Protein AF-A0A0M3HKV7-F1 (afdb_monomer_lite)

Structure (mmCIF, N/CA/C/O backbone):
data_AF-A0A0M3HKV7-F1
#
_entry.id   AF-A0A0M3HKV7-F1
#
loop_
_atom_site.group_PDB
_atom_site.id
_atom_site.type_symbol
_atom_site.label_atom_id
_atom_site.label_alt_id
_atom_site.label_comp_id
_atom_site.label_asym_id
_atom_site.label_entity_id
_atom_site.label_seq_id
_atom_site.pdbx_PDB_ins_code
_atom_site.Cartn_x
_atom_site.Cartn_y
_atom_site.Cartn_z
_atom_site.occupancy
_atom_site.B_iso_or_equiv
_atom_site.auth_seq_id
_atom_site.auth_comp_id
_atom_site.auth_asym_id
_atom_site.auth_atom_id
_atom_site.pdbx_PDB_model_num
ATOM 1 N N . MET A 1 1 ? 17.856 -3.465 -5.484 1.00 80.56 1 MET A N 1
ATOM 2 C CA . MET A 1 1 ? 17.745 -4.599 -6.431 1.00 80.56 1 MET A CA 1
ATOM 3 C C . MET A 1 1 ? 16.288 -4.993 -6.679 1.00 80.56 1 MET A C 1
ATOM 5 O O . MET A 1 1 ? 15.884 -4.953 -7.828 1.00 80.56 1 MET A O 1
ATOM 9 N N . TYR A 1 2 ? 15.488 -5.291 -5.644 1.00 86.25 2 TYR A N 1
ATOM 10 C CA . TYR A 1 2 ? 14.065 -5.664 -5.785 1.00 86.25 2 TYR A CA 1
ATOM 11 C C . TYR A 1 2 ? 13.215 -4.644 -6.568 1.00 86.25 2 TYR A C 1
ATOM 13 O O . TYR A 1 2 ? 12.578 -5.002 -7.549 1.00 86.25 2 TYR A O 1
ATOM 21 N N . GLU A 1 3 ? 13.273 -3.368 -6.183 1.00 86.69 3 GLU A N 1
ATOM 22 C CA . GLU A 1 3 ? 12.549 -2.277 -6.855 1.00 86.69 3 GLU A CA 1
ATOM 23 C C . GLU A 1 3 ? 12.892 -2.180 -8.348 1.00 86.69 3 GLU A C 1
ATOM 25 O O . GLU A 1 3 ? 12.003 -2.195 -9.189 1.00 86.69 3 GLU A O 1
ATOM 30 N N . ARG A 1 4 ? 14.187 -2.205 -8.689 1.00 89.19 4 ARG A N 1
ATOM 31 C CA . ARG A 1 4 ? 14.653 -2.122 -10.082 1.00 89.19 4 ARG A CA 1
ATOM 32 C C . ARG A 1 4 ? 14.174 -3.284 -10.948 1.00 89.19 4 ARG A C 1
ATOM 34 O O . ARG A 1 4 ? 13.857 -3.074 -12.110 1.00 89.19 4 ARG A O 1
ATOM 41 N N . LEU A 1 5 ? 14.091 -4.495 -10.396 1.00 91.44 5 LEU A N 1
ATOM 42 C CA . LEU A 1 5 ? 13.546 -5.643 -11.130 1.00 91.44 5 LEU A CA 1
ATOM 43 C C . LEU A 1 5 ? 12.064 -5.447 -11.468 1.00 91.44 5 LEU A C 1
ATOM 45 O O . LEU A 1 5 ? 11.647 -5.736 -12.587 1.00 91.44 5 LEU A O 1
ATOM 49 N N . LEU A 1 6 ? 11.284 -4.929 -10.521 1.00 89.50 6 LEU A N 1
ATOM 50 C CA . LEU A 1 6 ? 9.860 -4.664 -10.718 1.00 89.50 6 LEU A CA 1
ATOM 51 C C . LEU A 1 6 ? 9.621 -3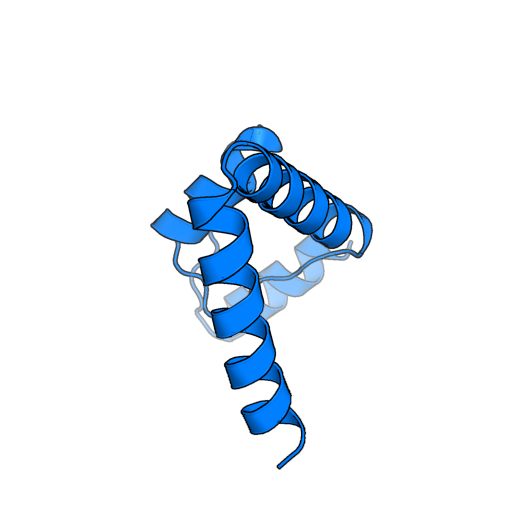.522 -11.697 1.00 89.50 6 LEU A C 1
ATOM 53 O O . LEU A 1 6 ? 8.752 -3.633 -12.552 1.00 89.50 6 LEU A O 1
ATOM 57 N N . GLU A 1 7 ? 10.411 -2.456 -11.611 1.00 90.88 7 GLU A N 1
ATOM 58 C CA . GLU A 1 7 ? 10.372 -1.368 -12.586 1.00 90.88 7 GLU A CA 1
ATOM 59 C C . GLU A 1 7 ? 10.683 -1.875 -13.995 1.00 90.88 7 GLU A C 1
ATOM 61 O O . GLU A 1 7 ? 9.923 -1.593 -14.916 1.00 90.88 7 GLU A O 1
ATOM 66 N N . CYS A 1 8 ? 11.736 -2.683 -14.169 1.00 91.50 8 CYS A N 1
ATOM 67 C CA . CYS A 1 8 ? 12.056 -3.287 -15.463 1.00 91.50 8 CYS A CA 1
ATOM 68 C C . CYS A 1 8 ? 10.907 -4.155 -15.995 1.00 91.50 8 CYS A C 1
ATOM 70 O O . CYS A 1 8 ? 10.560 -4.042 -17.170 1.00 91.50 8 CYS A O 1
ATOM 72 N N . ALA A 1 9 ? 10.285 -4.978 -15.146 1.00 90.56 9 ALA A N 1
ATOM 73 C CA . ALA A 1 9 ? 9.124 -5.781 -15.532 1.00 90.56 9 ALA A CA 1
ATOM 74 C C . ALA A 1 9 ? 7.927 -4.900 -15.935 1.00 90.56 9 ALA A C 1
ATOM 76 O O . ALA A 1 9 ? 7.281 -5.155 -16.949 1.00 90.56 9 ALA A O 1
ATOM 77 N N . CYS A 1 10 ? 7.665 -3.824 -15.189 1.00 90.88 10 CYS A N 1
ATOM 78 C CA . CYS A 1 10 ? 6.640 -2.835 -15.515 1.00 90.88 10 CYS A CA 1
ATOM 79 C C . CYS A 1 10 ? 6.916 -2.145 -16.859 1.00 90.88 10 CYS A C 1
ATOM 81 O O . CYS A 1 10 ? 5.996 -1.984 -17.659 1.00 90.88 10 CYS A O 1
ATOM 83 N N . PHE A 1 11 ? 8.168 -1.780 -17.146 1.00 92.06 11 PHE A N 1
ATOM 84 C CA . PHE A 1 11 ? 8.539 -1.162 -18.420 1.00 92.06 11 PHE A CA 1
ATOM 85 C C . PHE A 1 11 ? 8.391 -2.119 -19.605 1.00 92.06 11 PHE A C 1
ATOM 87 O O . PHE A 1 11 ? 7.949 -1.686 -20.666 1.00 92.06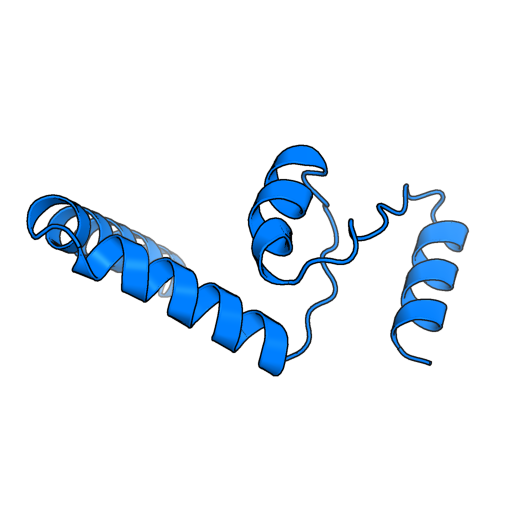 11 PHE A O 1
ATOM 94 N N . GLN A 1 12 ? 8.676 -3.414 -19.431 1.00 93.12 12 GLN A N 1
ATOM 95 C CA . GLN A 1 12 ? 8.500 -4.420 -20.487 1.00 93.12 12 GLN A CA 1
ATOM 96 C C . GLN A 1 12 ? 7.046 -4.557 -20.951 1.00 93.12 12 GLN A C 1
ATOM 98 O O . GLN A 1 12 ? 6.801 -4.799 -22.129 1.00 93.12 12 GLN A O 1
ATOM 103 N N . VAL A 1 13 ? 6.083 -4.383 -20.044 1.00 91.56 13 VAL A N 1
ATOM 104 C CA . VAL A 1 13 ? 4.647 -4.495 -20.351 1.00 91.56 13 VAL A CA 1
ATOM 105 C C . VAL A 1 13 ? 3.978 -3.142 -20.628 1.00 91.56 13 VAL A C 1
ATOM 107 O O . VAL A 1 13 ? 2.761 -3.082 -20.787 1.00 91.56 13 VAL A O 1
ATOM 110 N N . GLY A 1 14 ? 4.745 -2.045 -20.663 1.00 89.94 14 GLY A N 1
ATOM 111 C CA . GLY A 1 14 ? 4.209 -0.693 -20.855 1.00 89.94 14 GLY A CA 1
ATOM 112 C C . GLY A 1 14 ? 3.353 -0.186 -19.685 1.00 89.94 14 GLY A C 1
ATOM 113 O O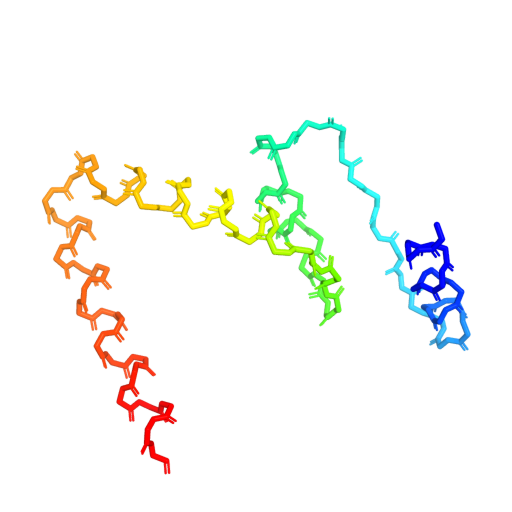 . GLY A 1 14 ? 2.462 0.643 -19.880 1.00 89.94 14 GLY A O 1
ATOM 114 N N . ALA A 1 15 ? 3.585 -0.689 -18.469 1.00 90.81 15 ALA A N 1
ATOM 115 C CA . ALA A 1 15 ? 2.875 -0.238 -17.278 1.00 90.81 15 ALA A CA 1
ATOM 116 C C . ALA A 1 15 ? 3.304 1.176 -16.857 1.00 90.81 15 ALA A C 1
ATOM 118 O O . ALA A 1 15 ? 4.358 1.691 -17.231 1.00 90.81 15 ALA A O 1
ATOM 119 N N . ARG A 1 16 ? 2.481 1.798 -16.010 1.00 88.62 16 ARG A N 1
ATOM 120 C CA . ARG A 1 16 ? 2.790 3.078 -15.366 1.00 88.62 16 ARG A CA 1
ATOM 121 C C . ARG A 1 16 ? 3.377 2.811 -13.986 1.00 88.62 16 ARG A C 1
ATOM 123 O O . ARG A 1 16 ? 2.793 2.058 -13.210 1.00 88.62 16 ARG A O 1
ATOM 130 N N . VAL A 1 17 ? 4.503 3.447 -13.681 1.00 88.81 17 VAL A N 1
ATOM 131 C CA . VAL A 1 17 ? 5.170 3.337 -12.379 1.00 88.81 17 VAL A CA 1
ATOM 132 C C . VAL A 1 17 ? 4.875 4.597 -11.573 1.00 88.81 17 VAL A C 1
ATOM 134 O O . VAL A 1 17 ? 5.159 5.705 -12.021 1.00 88.81 17 VAL A O 1
ATOM 137 N N . GLY A 1 18 ? 4.265 4.424 -10.401 1.00 87.62 18 GLY A N 1
ATOM 138 C CA . GLY A 1 18 ? 4.040 5.503 -9.443 1.00 87.62 18 GLY A CA 1
ATOM 139 C C . GLY A 1 18 ? 5.156 5.529 -8.408 1.00 87.62 18 GLY A C 1
ATOM 140 O O . GLY A 1 18 ? 5.451 4.500 -7.801 1.00 87.62 18 GLY A O 1
ATOM 141 N N . PHE A 1 19 ? 5.763 6.697 -8.206 1.00 84.88 19 PHE A N 1
ATOM 142 C CA . PHE A 1 19 ? 6.799 6.879 -7.198 1.00 84.88 19 PHE A CA 1
ATOM 143 C C . PHE A 1 19 ? 6.200 7.317 -5.872 1.00 84.88 19 PHE A C 1
ATOM 145 O O . PHE A 1 19 ? 5.239 8.079 -5.808 1.00 84.88 19 PHE A O 1
ATOM 152 N N . PHE A 1 20 ? 6.803 6.808 -4.811 1.00 83.56 20 PHE A N 1
ATOM 153 C CA . PHE A 1 20 ? 6.432 7.117 -3.448 1.00 83.56 20 PHE A CA 1
ATOM 154 C C . PHE A 1 20 ? 6.835 8.548 -3.063 1.00 83.56 20 PHE A C 1
ATOM 156 O O . PHE A 1 20 ? 7.965 8.965 -3.316 1.00 83.56 20 PHE A O 1
ATOM 163 N N . SER A 1 21 ? 5.952 9.262 -2.362 1.00 78.00 21 SER A N 1
ATOM 164 C CA . SER A 1 21 ? 6.124 10.672 -1.976 1.00 78.00 21 SER A CA 1
ATOM 165 C C . SER A 1 21 ? 7.196 10.921 -0.896 1.00 78.00 21 SER A C 1
ATOM 167 O O . SER A 1 21 ? 7.394 12.049 -0.455 1.00 78.00 21 SER A O 1
ATOM 169 N N . GLY A 1 22 ? 7.885 9.878 -0.419 1.00 74.62 22 GLY A N 1
ATOM 170 C CA . GLY A 1 22 ? 9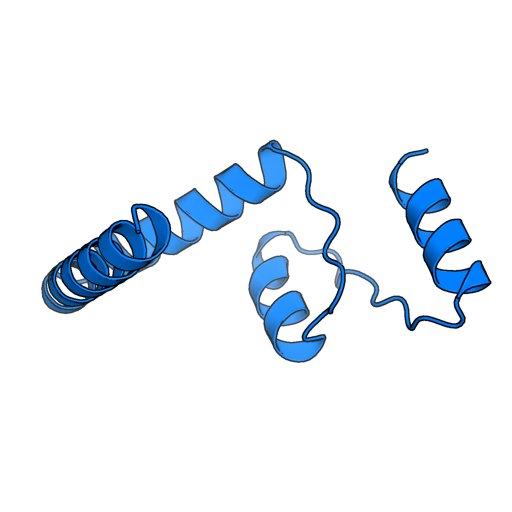.019 9.973 0.510 1.00 74.62 22 GLY A CA 1
ATOM 171 C C . GLY A 1 22 ? 8.678 9.835 2.001 1.00 74.62 22 GLY A C 1
ATOM 172 O O . GLY A 1 22 ? 9.577 9.592 2.805 1.00 74.62 22 GLY A O 1
ATOM 173 N N . SER A 1 23 ? 7.403 9.906 2.406 1.00 77.56 23 SER A N 1
ATOM 174 C CA . SER A 1 23 ? 7.000 9.773 3.819 1.00 77.56 23 SER A CA 1
ATOM 175 C C . SER A 1 23 ? 6.158 8.524 4.086 1.00 77.56 23 SER A C 1
ATOM 177 O O . SER A 1 23 ? 5.102 8.312 3.498 1.00 77.56 23 SER A O 1
ATOM 179 N N . ILE A 1 24 ? 6.633 7.627 4.966 1.00 69.44 24 ILE A N 1
ATOM 180 C CA . ILE A 1 24 ? 6.004 6.294 5.137 1.00 69.44 24 ILE A CA 1
ATOM 181 C C . ILE A 1 24 ? 4.569 6.420 5.675 1.00 69.44 24 ILE A C 1
ATOM 183 O O . ILE A 1 24 ? 3.714 5.571 5.422 1.00 69.44 24 ILE A O 1
ATOM 187 N N . GLY A 1 25 ? 4.284 7.526 6.364 1.00 70.62 25 GLY A N 1
ATOM 188 C CA . GLY A 1 25 ? 2.939 7.890 6.789 1.00 70.62 25 GLY A CA 1
ATOM 189 C C . GLY A 1 25 ? 1.964 8.112 5.628 1.00 70.62 25 GLY A C 1
ATOM 190 O O . GLY A 1 25 ? 0.798 7.749 5.783 1.00 70.62 25 GLY A O 1
ATOM 191 N N . ALA A 1 26 ? 2.431 8.621 4.483 1.00 76.50 26 ALA A N 1
ATOM 192 C CA . ALA A 1 26 ? 1.617 8.932 3.307 1.00 76.50 26 ALA A CA 1
ATOM 193 C C . ALA A 1 26 ? 1.461 7.761 2.322 1.00 76.50 26 ALA A C 1
ATOM 195 O O . ALA A 1 26 ? 0.668 7.868 1.397 1.00 76.50 26 ALA A O 1
ATOM 196 N N . ILE A 1 27 ? 2.117 6.609 2.547 1.00 82.12 27 ILE A N 1
ATOM 197 C CA . ILE A 1 27 ? 2.024 5.436 1.646 1.00 82.12 27 ILE A CA 1
ATOM 198 C C . ILE A 1 27 ? 0.570 5.058 1.343 1.00 82.12 27 ILE A C 1
ATOM 200 O O . ILE A 1 27 ? 0.228 4.736 0.213 1.00 82.12 27 ILE A O 1
ATOM 204 N N . ILE A 1 28 ? -0.299 5.079 2.357 1.00 81.50 28 ILE A N 1
ATOM 205 C CA . ILE A 1 28 ? -1.711 4.712 2.174 1.00 81.50 28 ILE A CA 1
ATOM 206 C C . ILE A 1 28 ? -2.431 5.716 1.267 1.00 81.50 28 ILE A C 1
ATOM 208 O O . ILE A 1 28 ? -3.307 5.322 0.498 1.00 81.50 28 ILE A O 1
ATOM 212 N N . ASP A 1 29 ? -2.081 6.994 1.360 1.00 84.69 29 ASP A N 1
ATOM 213 C CA . ASP A 1 29 ? -2.702 8.053 0.570 1.00 84.69 29 ASP A CA 1
ATOM 214 C C . ASP A 1 29 ? -2.184 8.013 -0.875 1.00 84.69 29 ASP A C 1
ATOM 216 O O . ASP A 1 29 ? -2.993 8.039 -1.804 1.00 84.69 29 ASP A O 1
ATOM 220 N N . ASP A 1 30 ? -0.885 7.760 -1.063 1.00 86.75 30 ASP A N 1
ATOM 221 C CA . ASP A 1 30 ? -0.278 7.496 -2.372 1.00 86.75 30 ASP A CA 1
ATOM 222 C C . ASP A 1 30 ? -0.942 6.286 -3.057 1.00 86.75 30 ASP A C 1
ATOM 224 O O . ASP A 1 30 ? -1.337 6.361 -4.218 1.00 86.75 30 ASP A O 1
ATOM 228 N N . ILE A 1 31 ? -1.155 5.176 -2.335 1.00 86.50 31 ILE A N 1
ATOM 229 C CA . ILE A 1 31 ? -1.836 3.983 -2.873 1.00 86.50 31 ILE A CA 1
ATOM 230 C C . ILE A 1 31 ? -3.276 4.309 -3.290 1.00 86.50 31 ILE A C 1
ATOM 232 O O . ILE A 1 31 ? -3.733 3.852 -4.339 1.00 86.50 31 ILE A O 1
ATOM 236 N N . LYS A 1 32 ? -4.009 5.096 -2.492 1.00 86.06 32 LYS A N 1
ATOM 237 C CA . LYS A 1 32 ? -5.389 5.497 -2.816 1.00 86.06 32 LYS A CA 1
ATOM 238 C C . LYS A 1 32 ? -5.462 6.385 -4.054 1.00 86.06 32 LYS A C 1
ATOM 240 O O . LYS A 1 32 ? -6.432 6.273 -4.808 1.00 86.06 32 LYS A O 1
ATOM 245 N N . GLN A 1 33 ? -4.478 7.260 -4.243 1.00 87.81 33 GLN A N 1
ATOM 246 C CA . GLN A 1 33 ? -4.402 8.156 -5.391 1.00 87.81 33 GLN A CA 1
ATOM 247 C C . GLN A 1 33 ? -3.970 7.410 -6.657 1.00 87.81 33 GLN A C 1
ATOM 249 O O . GLN A 1 33 ? -4.593 7.570 -7.704 1.00 87.81 33 GLN A O 1
ATOM 254 N N . LEU A 1 34 ? -2.942 6.566 -6.552 1.00 87.50 34 LEU A N 1
ATOM 255 C CA . LEU A 1 34 ? -2.367 5.836 -7.682 1.00 87.50 34 LEU A CA 1
ATOM 256 C C . LEU A 1 34 ? -3.217 4.636 -8.115 1.00 87.50 34 LEU A C 1
ATOM 258 O O . LEU A 1 34 ? -3.160 4.259 -9.282 1.00 87.50 34 LEU A O 1
ATOM 262 N N . ARG A 1 35 ? -3.990 4.036 -7.196 1.00 86.00 35 ARG A N 1
ATOM 263 C CA . ARG A 1 35 ? -4.793 2.813 -7.411 1.00 86.00 35 ARG A CA 1
ATOM 264 C C . ARG A 1 35 ? -4.030 1.750 -8.223 1.00 86.00 35 ARG A C 1
ATOM 266 O O .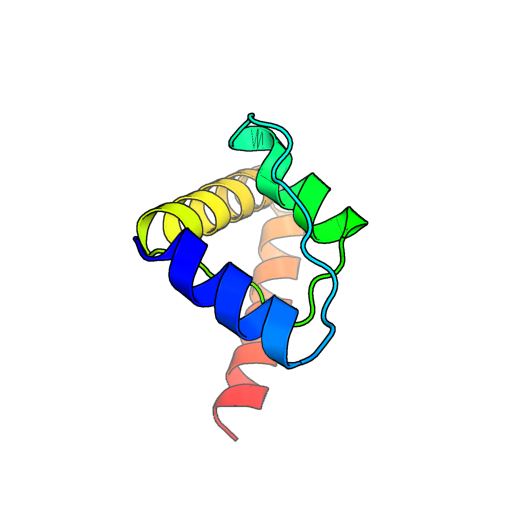 ARG A 1 35 ? -4.486 1.355 -9.296 1.00 86.00 35 ARG A O 1
ATOM 273 N N . PRO A 1 36 ? -2.849 1.317 -7.747 1.00 87.06 36 PRO A N 1
ATOM 274 C CA . PRO A 1 36 ? -1.973 0.459 -8.528 1.00 87.06 36 PRO A CA 1
ATOM 275 C C . PRO A 1 36 ? -2.580 -0.934 -8.720 1.00 87.06 36 PRO A C 1
ATOM 277 O O . PRO A 1 36 ? -3.094 -1.530 -7.775 1.00 87.06 36 PRO A O 1
ATOM 280 N N . THR A 1 37 ? -2.458 -1.480 -9.930 1.00 87.06 37 THR A N 1
ATOM 281 C CA . THR A 1 37 ? -2.820 -2.878 -10.229 1.00 87.06 37 THR A CA 1
ATOM 282 C C . THR A 1 37 ? -1.826 -3.859 -9.609 1.00 87.06 37 THR A C 1
ATOM 284 O O . THR A 1 37 ? -2.203 -4.931 -9.146 1.00 87.06 37 THR A O 1
ATOM 287 N N . VAL A 1 38 ? -0.545 -3.480 -9.589 1.00 85.31 38 VAL A N 1
ATOM 288 C CA . VAL A 1 38 ? 0.549 -4.256 -9.003 1.00 85.31 38 VAL A CA 1
ATOM 289 C C . VAL A 1 38 ? 1.177 -3.411 -7.907 1.00 85.31 38 VAL A C 1
ATOM 291 O O . VAL A 1 38 ? 1.710 -2.337 -8.176 1.00 85.31 38 VAL A O 1
ATOM 294 N N . LEU A 1 39 ? 1.105 -3.894 -6.669 1.00 87.44 39 LEU A N 1
ATOM 295 C CA . LEU A 1 39 ? 1.696 -3.231 -5.513 1.00 87.44 39 LEU A CA 1
ATOM 296 C C . LEU A 1 39 ? 2.754 -4.155 -4.895 1.00 87.44 39 LEU A C 1
ATOM 298 O O . LEU A 1 39 ? 2.407 -5.049 -4.119 1.00 87.44 39 LEU A O 1
ATOM 302 N N . PRO A 1 40 ? 4.040 -3.978 -5.238 1.00 85.81 40 PRO A N 1
ATOM 303 C CA . PRO A 1 40 ? 5.105 -4.753 -4.630 1.00 85.81 40 PRO A CA 1
ATOM 304 C C . PRO A 1 40 ? 5.309 -4.309 -3.181 1.00 85.81 40 PRO A C 1
ATOM 306 O O . PRO A 1 40 ? 5.622 -3.153 -2.898 1.00 85.81 40 PRO A O 1
ATOM 309 N N . LEU A 1 41 ? 5.116 -5.235 -2.246 1.00 86.00 41 LEU A N 1
ATOM 310 C CA . LEU A 1 41 ? 5.203 -4.975 -0.813 1.00 86.00 41 LEU A CA 1
ATOM 311 C C . LEU A 1 41 ? 6.209 -5.916 -0.165 1.00 86.00 41 LEU A C 1
ATOM 313 O O . LEU A 1 41 ? 6.317 -7.086 -0.521 1.00 86.00 41 LEU A O 1
ATOM 317 N N . VAL A 1 42 ? 6.897 -5.405 0.852 1.00 87.88 42 VAL A N 1
ATOM 318 C CA . VAL A 1 42 ? 7.727 -6.211 1.754 1.00 87.88 42 VAL A CA 1
ATOM 319 C C . VAL A 1 42 ? 7.012 -6.407 3.095 1.00 87.88 42 VAL A C 1
ATOM 321 O O . VAL A 1 42 ? 6.226 -5.538 3.494 1.00 87.88 42 VAL A O 1
ATOM 324 N N . PRO A 1 43 ? 7.318 -7.478 3.854 1.00 87.56 43 PRO A N 1
ATOM 325 C CA . PRO A 1 43 ? 6.632 -7.781 5.116 1.00 87.56 43 PRO A CA 1
ATOM 326 C C . PRO A 1 43 ? 6.607 -6.611 6.110 1.00 87.56 43 PRO A C 1
ATOM 328 O O . PRO A 1 43 ? 5.592 -6.339 6.745 1.00 87.56 43 PRO A O 1
ATOM 331 N N . ARG A 1 44 ? 7.701 -5.841 6.193 1.00 86.44 44 ARG A N 1
ATOM 332 C CA . ARG A 1 44 ? 7.803 -4.666 7.075 1.00 86.44 44 ARG A CA 1
ATOM 333 C C . ARG A 1 44 ? 6.785 -3.568 6.744 1.00 86.44 44 ARG A C 1
ATOM 335 O O . ARG A 1 44 ? 6.295 -2.907 7.655 1.00 86.44 44 ARG A O 1
ATOM 342 N N . ILE A 1 45 ? 6.485 -3.357 5.462 1.00 84.94 45 ILE A N 1
ATOM 343 C CA . ILE A 1 45 ? 5.499 -2.358 5.026 1.00 84.94 45 ILE A CA 1
ATOM 344 C C . ILE A 1 45 ? 4.089 -2.869 5.312 1.00 84.94 45 ILE A C 1
ATOM 346 O O . ILE A 1 45 ? 3.272 -2.114 5.834 1.00 84.94 45 ILE A O 1
ATOM 350 N N . LEU A 1 46 ? 3.833 -4.157 5.066 1.00 87.62 46 LEU A N 1
ATOM 351 C CA . LEU A 1 46 ? 2.548 -4.779 5.379 1.00 87.62 46 LEU A CA 1
ATOM 352 C C . LEU A 1 46 ? 2.214 -4.672 6.875 1.00 87.62 46 LEU A C 1
ATOM 354 O O . LEU A 1 46 ? 1.112 -4.251 7.221 1.00 87.62 46 LEU A O 1
ATOM 358 N N . ASN A 1 47 ? 3.187 -4.939 7.753 1.00 89.38 47 ASN A N 1
ATOM 359 C CA . ASN A 1 47 ? 3.024 -4.771 9.200 1.00 89.38 47 ASN A CA 1
ATOM 360 C C . ASN A 1 47 ? 2.676 -3.324 9.577 1.00 89.38 47 ASN A C 1
ATOM 362 O O . ASN A 1 47 ? 1.759 -3.094 10.356 1.00 89.38 47 ASN A O 1
ATOM 366 N N . ARG A 1 48 ? 3.327 -2.327 8.965 1.00 85.38 48 ARG A N 1
ATOM 367 C CA . ARG A 1 48 ? 3.000 -0.914 9.225 1.00 85.38 48 ARG A CA 1
ATOM 368 C C . ARG A 1 48 ? 1.598 -0.526 8.771 1.00 85.38 48 ARG A C 1
ATOM 370 O O . ARG A 1 48 ? 0.931 0.246 9.458 1.00 85.38 48 ARG A O 1
ATOM 377 N N . ILE A 1 49 ? 1.158 -1.025 7.616 1.00 86.00 49 ILE A N 1
ATOM 378 C CA . ILE A 1 49 ? -0.211 -0.801 7.136 1.00 86.00 49 ILE A CA 1
ATOM 379 C C . ILE A 1 49 ? -1.197 -1.414 8.132 1.00 86.00 49 ILE A C 1
ATOM 381 O O . ILE A 1 49 ? -2.151 -0.744 8.528 1.00 86.00 49 ILE A O 1
ATOM 385 N N . TYR A 1 50 ? -0.933 -2.641 8.586 1.00 88.06 50 TYR A N 1
ATOM 386 C CA . TYR A 1 50 ? -1.738 -3.308 9.602 1.00 88.06 50 TYR A CA 1
ATOM 387 C C . TYR A 1 50 ? -1.816 -2.495 10.902 1.00 88.06 50 TYR A C 1
ATOM 389 O O . TYR A 1 50 ? -2.916 -2.214 11.376 1.00 88.06 50 TYR A O 1
ATOM 397 N N . ASP A 1 51 ? -0.680 -2.041 11.434 1.00 88.38 51 ASP A N 1
ATOM 398 C CA . ASP A 1 51 ? -0.627 -1.253 12.668 1.00 88.38 51 ASP A CA 1
ATOM 399 C C . ASP A 1 51 ? -1.406 0.061 12.539 1.00 88.38 51 ASP A C 1
ATOM 401 O O . ASP A 1 51 ? -2.183 0.411 13.429 1.00 88.38 51 ASP A O 1
ATOM 405 N N . LYS A 1 52 ? -1.265 0.767 11.406 1.00 85.06 52 LYS A N 1
ATOM 406 C CA . LYS A 1 52 ? -1.987 2.020 11.136 1.00 85.06 52 LYS A CA 1
ATOM 407 C C . LYS A 1 52 ? -3.497 1.790 11.043 1.00 85.06 52 LYS A C 1
ATOM 409 O O . LYS A 1 52 ? -4.264 2.547 11.635 1.00 85.06 52 LYS A O 1
ATOM 414 N N . VAL A 1 53 ? -3.936 0.734 10.357 1.00 87.06 53 VAL A N 1
ATOM 415 C CA . VAL A 1 53 ? -5.361 0.371 10.279 1.00 87.06 53 VAL A CA 1
ATOM 416 C C . VAL A 1 53 ? -5.895 0.006 11.661 1.00 87.06 53 VAL A C 1
ATOM 418 O O . VAL A 1 53 ? -6.930 0.524 12.079 1.00 87.06 53 VAL A O 1
ATOM 421 N N . MET A 1 54 ? -5.180 -0.834 12.408 1.00 88.00 54 MET A N 1
ATOM 422 C CA . MET A 1 54 ? -5.621 -1.277 13.726 1.00 88.00 54 MET A CA 1
ATOM 423 C C . MET A 1 54 ? -5.651 -0.124 14.738 1.00 88.00 54 MET A C 1
ATOM 425 O O . MET A 1 54 ? -6.541 -0.078 15.588 1.00 88.00 54 MET A O 1
ATOM 429 N N . PHE A 1 55 ? -4.730 0.835 14.629 1.00 88.50 55 PHE A N 1
ATOM 430 C CA . PHE A 1 55 ? -4.751 2.070 15.410 1.00 88.50 55 PHE A CA 1
ATOM 431 C C . PHE A 1 55 ? -6.011 2.901 15.129 1.00 88.50 55 PHE A C 1
ATOM 433 O O . PHE A 1 55 ? -6.710 3.273 16.069 1.00 88.50 55 PHE A O 1
ATOM 440 N N . GLU A 1 56 ? -6.363 3.132 13.859 1.00 86.50 56 GLU A N 1
ATOM 441 C CA . GLU A 1 56 ? -7.574 3.884 13.491 1.00 86.50 56 GLU A CA 1
ATOM 442 C C . GLU A 1 56 ? -8.871 3.186 13.923 1.00 86.50 56 GLU A C 1
ATOM 444 O O . GLU A 1 56 ? -9.823 3.842 14.355 1.00 86.50 56 GLU A O 1
ATOM 449 N N . VAL A 1 57 ? -8.914 1.855 13.843 1.00 89.00 57 VAL A N 1
ATOM 450 C CA . VAL A 1 57 ? -10.072 1.057 14.266 1.00 89.00 57 VAL A CA 1
ATOM 451 C C . VAL A 1 57 ? -10.235 1.080 15.788 1.00 89.00 57 VAL A C 1
ATOM 453 O O . VAL A 1 57 ? -11.356 1.188 16.282 1.00 89.00 57 VAL A O 1
ATOM 456 N N . LYS A 1 58 ? -9.134 1.032 16.550 1.00 87.75 58 LYS A N 1
ATOM 457 C CA . LYS A 1 58 ? -9.161 1.067 18.022 1.00 87.75 58 LYS A CA 1
ATOM 458 C C . LYS A 1 58 ? -9.658 2.398 18.599 1.00 87.75 58 LYS A C 1
ATOM 460 O O . LYS A 1 58 ? -10.120 2.399 19.735 1.00 87.75 58 LYS A O 1
ATOM 465 N N . LYS A 1 59 ? -9.622 3.501 17.841 1.00 87.50 59 LYS A N 1
ATOM 466 C CA . LYS A 1 59 ? -10.099 4.823 18.300 1.00 87.50 59 LYS A CA 1
ATOM 467 C C . LYS A 1 59 ? -11.600 4.883 18.592 1.00 87.50 59 LYS A C 1
ATOM 469 O O . LYS A 1 59 ? -12.032 5.759 19.329 1.00 87.50 59 LYS A O 1
ATOM 474 N N . SER A 1 60 ? -12.414 4.012 17.992 1.00 88.75 60 SER A N 1
ATOM 475 C CA . SER A 1 60 ? -13.870 4.046 18.163 1.00 88.75 60 SER A CA 1
ATOM 476 C C . SER A 1 60 ? -14.457 2.643 18.236 1.00 88.75 60 SER A C 1
ATOM 478 O O . SER A 1 60 ? -14.202 1.798 17.379 1.00 88.75 60 SER A O 1
ATOM 480 N N . LEU A 1 61 ? -15.311 2.420 19.236 1.00 83.56 61 LEU A N 1
ATOM 481 C CA . LEU A 1 61 ? -16.024 1.155 19.425 1.00 83.56 61 LEU A CA 1
ATOM 482 C C . LEU A 1 61 ? -16.916 0.814 18.220 1.00 83.56 61 LEU A C 1
ATOM 484 O O . LEU A 1 61 ? -16.954 -0.339 17.798 1.00 83.56 61 LEU A O 1
ATOM 488 N N . ILE A 1 62 ? -17.548 1.821 17.606 1.00 89.06 62 ILE A N 1
ATOM 489 C CA . ILE A 1 62 ? -18.400 1.647 16.419 1.00 89.06 62 ILE A CA 1
ATOM 490 C C . ILE A 1 62 ? -17.563 1.169 15.226 1.00 89.06 62 ILE A C 1
ATOM 492 O O . ILE A 1 62 ? -17.914 0.186 14.572 1.00 89.06 62 ILE A O 1
ATOM 496 N N . LYS A 1 63 ? -16.413 1.816 14.973 1.00 84.88 63 LYS A N 1
ATOM 497 C CA . LYS A 1 63 ? -15.496 1.418 13.890 1.00 84.88 63 LYS A CA 1
ATOM 498 C C . LYS A 1 63 ? -14.970 -0.001 14.096 1.00 84.88 63 LYS A C 1
ATOM 500 O O . LYS A 1 63 ? -14.865 -0.750 13.130 1.00 84.88 63 LYS A O 1
ATOM 505 N N . ARG A 1 64 ? -14.687 -0.395 15.340 1.00 88.44 64 ARG A N 1
ATOM 506 C CA . ARG A 1 64 ? -14.247 -1.753 15.686 1.00 88.44 64 ARG A CA 1
ATOM 507 C C . ARG A 1 64 ? -15.306 -2.809 15.401 1.00 88.44 64 ARG A C 1
ATOM 509 O O . ARG A 1 64 ? -14.972 -3.830 14.801 1.00 88.44 64 ARG A O 1
ATOM 516 N N . ILE A 1 65 ? -16.553 -2.578 15.807 1.00 89.62 65 ILE A N 1
ATOM 517 C CA . ILE A 1 65 ? -17.657 -3.512 15.544 1.00 89.62 65 ILE A CA 1
ATOM 518 C C . ILE A 1 65 ? -17.856 -3.669 14.034 1.00 89.62 65 ILE A C 1
ATOM 520 O O . ILE A 1 65 ? -17.815 -4.791 13.531 1.00 89.62 65 ILE A O 1
ATOM 524 N N . LEU A 1 66 ? -17.959 -2.557 13.299 1.00 91.25 66 LEU A N 1
ATOM 525 C CA . LEU A 1 66 ? -18.122 -2.573 11.844 1.00 91.25 66 LEU A CA 1
ATOM 526 C C . LEU A 1 66 ? -16.966 -3.300 11.140 1.00 91.25 66 LEU A C 1
ATOM 528 O O . LEU A 1 66 ? -17.198 -4.148 10.283 1.00 91.25 66 LEU A O 1
ATOM 532 N N . PHE A 1 67 ? -15.723 -3.011 11.533 1.00 90.81 67 PHE A N 1
ATOM 533 C CA . PHE A 1 67 ? -14.538 -3.662 10.976 1.00 90.81 67 PHE A CA 1
ATOM 534 C C . PHE A 1 67 ? -14.521 -5.172 11.249 1.00 90.81 67 PHE A C 1
ATOM 536 O O . PHE A 1 67 ? -14.142 -5.954 10.382 1.00 90.81 67 PHE A O 1
ATOM 543 N N . THR A 1 68 ? -14.971 -5.598 12.433 1.00 88.75 68 THR A N 1
ATOM 544 C CA . THR A 1 68 ? -15.023 -7.019 12.812 1.00 88.75 68 THR A CA 1
ATOM 545 C C . THR A 1 68 ? -16.071 -7.770 11.995 1.00 88.75 68 THR A C 1
ATOM 547 O O . THR A 1 68 ? -15.782 -8.854 11.491 1.00 88.75 68 THR A O 1
ATOM 550 N N . ILE A 1 69 ? -17.252 -7.172 11.801 1.00 91.44 69 ILE A N 1
ATOM 551 C CA . ILE A 1 69 ? -18.305 -7.720 10.936 1.00 91.44 69 ILE A CA 1
ATOM 552 C C . ILE A 1 69 ? -17.791 -7.830 9.496 1.00 91.44 69 ILE A C 1
ATOM 554 O O . ILE A 1 69 ? -17.860 -8.904 8.903 1.00 91.44 69 ILE A O 1
ATOM 558 N N . ALA A 1 70 ? -17.208 -6.759 8.952 1.00 91.00 70 ALA A N 1
ATOM 559 C CA . ALA A 1 70 ? -16.664 -6.753 7.595 1.00 91.00 70 ALA A CA 1
ATOM 560 C C . ALA A 1 70 ? -15.570 -7.820 7.394 1.00 91.00 70 ALA A C 1
ATOM 562 O O . ALA A 1 70 ? -15.568 -8.527 6.385 1.00 91.00 70 ALA A O 1
ATOM 563 N N . LEU A 1 71 ? -14.670 -7.992 8.370 1.00 90.50 71 LEU A N 1
ATOM 564 C CA . LEU A 1 71 ? -13.651 -9.043 8.330 1.00 90.50 71 LEU A CA 1
ATOM 565 C C . LEU A 1 71 ? -14.244 -10.453 8.399 1.00 90.50 71 LEU A C 1
ATOM 567 O O . LEU A 1 71 ? -13.719 -11.347 7.740 1.00 90.50 71 LEU A O 1
ATOM 571 N N . ALA A 1 72 ? -15.300 -10.673 9.184 1.00 90.38 72 ALA A N 1
ATOM 572 C CA . ALA A 1 72 ? -15.975 -11.969 9.254 1.00 90.38 72 ALA A CA 1
ATOM 573 C C . ALA A 1 72 ? -16.606 -12.340 7.904 1.00 90.38 72 ALA A C 1
ATOM 575 O O . ALA A 1 72 ? -16.400 -13.450 7.417 1.00 90.38 72 ALA A O 1
ATOM 576 N N . TYR A 1 73 ? -17.276 -11.385 7.250 1.00 92.50 73 TYR A N 1
ATOM 577 C CA . TYR A 1 73 ? -17.807 -11.571 5.898 1.00 92.50 73 TYR A 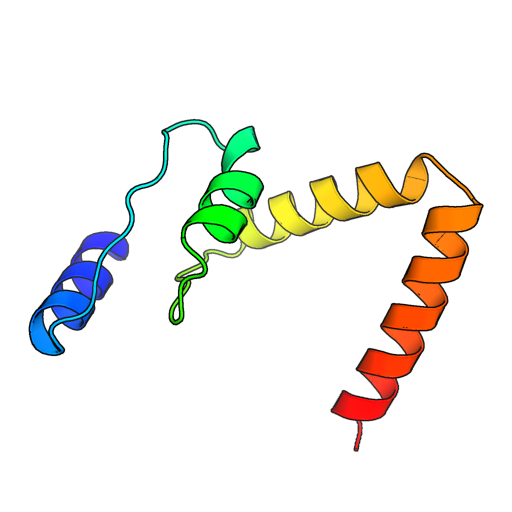CA 1
ATOM 578 C C . TYR A 1 73 ? -16.706 -11.910 4.890 1.00 92.50 73 TYR A C 1
ATOM 580 O O . TYR A 1 73 ? -16.835 -12.890 4.158 1.00 92.50 73 TYR A O 1
ATOM 588 N N . LYS A 1 74 ? -15.596 -11.157 4.883 1.00 89.31 74 LYS A N 1
ATOM 589 C CA . LYS A 1 74 ? -14.507 -11.415 3.931 1.00 89.31 74 LYS A CA 1
ATOM 590 C C . LYS A 1 74 ? -13.796 -12.746 4.186 1.00 89.31 74 LYS A C 1
ATOM 592 O O . LYS A 1 74 ? -13.395 -13.407 3.234 1.00 89.31 74 LYS A O 1
ATOM 597 N N . ARG A 1 75 ? -13.655 -13.163 5.452 1.00 89.38 75 ARG A N 1
ATOM 598 C CA . ARG A 1 75 ? -13.108 -14.488 5.796 1.00 89.38 75 ARG A CA 1
ATOM 599 C C . ARG A 1 75 ? -13.986 -15.620 5.277 1.00 89.38 75 ARG A C 1
ATOM 601 O O . ARG A 1 75 ? -13.448 -16.550 4.693 1.00 89.38 75 ARG A O 1
ATOM 608 N N . ASN A 1 76 ? -15.304 -15.515 5.437 1.00 91.81 76 ASN A N 1
ATOM 609 C CA . ASN A 1 76 ? -16.236 -16.529 4.941 1.00 91.81 76 ASN A CA 1
ATOM 610 C C . ASN A 1 76 ? -16.224 -16.637 3.408 1.00 91.81 76 ASN A C 1
ATOM 612 O O . ASN A 1 76 ? -16.394 -17.727 2.877 1.00 91.81 76 ASN A O 1
ATOM 616 N N . GLU A 1 77 ? -16.008 -15.527 2.697 1.00 90.88 77 GLU A N 1
ATOM 617 C CA . GLU A 1 77 ? -15.857 -15.528 1.236 1.00 90.88 77 GLU A CA 1
ATOM 618 C C . GLU A 1 77 ? -14.568 -16.233 0.784 1.00 90.88 77 GLU A C 1
ATOM 620 O O . GLU A 1 77 ? -14.588 -16.944 -0.208 1.00 90.88 77 GLU A O 1
ATOM 625 N N . LEU A 1 78 ? -13.460 -16.061 1.514 1.00 86.94 78 LEU A N 1
ATOM 626 C CA . LEU A 1 78 ? -12.162 -16.671 1.186 1.00 86.94 78 LEU A CA 1
ATOM 627 C C . LEU A 1 78 ? -12.047 -18.152 1.582 1.00 86.94 78 LEU A C 1
ATOM 629 O O . LEU A 1 78 ? -11.160 -18.837 1.086 1.00 86.94 78 LEU A O 1
ATOM 633 N N . GLN A 1 79 ? -12.873 -18.623 2.521 1.00 81.69 79 GLN A N 1
ATOM 634 C CA . GLN A 1 79 ? -12.926 -20.032 2.940 1.00 81.69 79 GLN A CA 1
ATOM 635 C C . GLN A 1 79 ? -13.893 -20.881 2.101 1.00 81.69 79 GLN A C 1
ATOM 637 O O . GLN A 1 79 ? -14.017 -22.079 2.354 1.00 81.69 79 GLN A O 1
ATOM 642 N N . ARG A 1 80 ? -14.585 -20.261 1.142 1.00 59.69 80 ARG A N 1
ATOM 643 C CA . ARG A 1 80 ? -15.381 -20.930 0.114 1.00 59.69 80 ARG A CA 1
ATOM 644 C C . ARG A 1 80 ? -14.518 -21.280 -1.088 1.00 59.69 80 ARG A C 1
ATOM 646 O O . ARG A 1 80 ? -14.773 -22.363 -1.651 1.00 59.69 80 ARG A O 1
#

pLDDT: mean 86.56, std 5.41, range [59.69, 93.12]

Secondary structure (DSSP, 8-state):
-HHHHHHHHHHHTTPPPPPP-S-GGGHHHHHHHH--S-----HHHHHHHHHHHHHHHHT-HHHHHHHHHHHHHHHHHHT-

Radius of gyration: 16.08 Å; chains: 1; bounding box: 36×32×40 Å

Organism: Ascaris lumbricoides (NCBI:txid6252)

Foldseek 3Di:
DVVVVVVVVCVVVVHDDQDDPPDLVCPVVSCVVVVDPDDDDDPVSVVVVVVVVVVVCVVDPVSVVVVVVVVVVVVVVVVD

Sequence (80 aa):
MYERLLECACFQVGARVGFFSGSIGAIIDDIKQLRPTVLPLVPRILNRIYDKVMFEVKKSLIKRILFTIALAYKRNELQR